Protein AF-L8FRT8-F1 (afdb_monomer_lite)

pLDDT: mean 72.38, std 19.67, range [34.09, 95.06]

Foldseek 3Di:
DDPDPPPPPDPDDDPDPVSVVVVVCVVPDDVVQLVVLLVVLVPAAQCPDVRVVPDVVRSVVVNVVSCVSNVPDQLCSLVSVLVRYDPVVCVQCVVVVVVCVSHPVSVVVCVVVPRPPPPPDDDDPPPPDDDDDDDDDD

Radius of gyration: 28.03 Å; chains: 1; bounding box: 105×30×73 Å

Structure (mmCIF, N/CA/C/O backbone):
data_AF-L8FRT8-F1
#
_entry.id   AF-L8FRT8-F1
#
loop_
_atom_site.group_PDB
_atom_site.id
_atom_site.type_symbol
_atom_site.label_atom_id
_atom_site.label_alt_id
_atom_site.label_comp_id
_atom_site.label_asym_id
_atom_site.label_entity_id
_atom_site.label_seq_id
_atom_site.pdbx_PDB_ins_code
_atom_site.Cartn_x
_atom_site.Cartn_y
_atom_site.Cartn_z
_atom_site.occupancy
_atom_site.B_iso_or_equiv
_atom_site.auth_seq_id
_atom_site.auth_comp_id
_atom_site.auth_asym_id
_atom_site.auth_atom_id
_atom_site.pdbx_PDB_model_num
ATOM 1 N N . MET A 1 1 ? -40.912 14.602 16.736 1.00 36.62 1 MET A N 1
ATOM 2 C CA . MET A 1 1 ? -39.844 13.904 17.480 1.00 36.62 1 MET A CA 1
ATOM 3 C C . MET A 1 1 ? -38.533 14.560 17.101 1.00 36.62 1 MET A C 1
ATOM 5 O O . MET A 1 1 ? -38.089 14.388 15.976 1.00 36.62 1 MET A O 1
ATOM 9 N N . THR A 1 2 ? -37.999 15.401 17.978 1.00 47.31 2 THR A N 1
ATOM 10 C CA . THR A 1 2 ? -36.689 16.040 17.827 1.00 47.31 2 THR A CA 1
ATOM 11 C C . THR A 1 2 ? -35.642 15.116 18.449 1.00 47.31 2 THR A C 1
ATOM 13 O O . THR A 1 2 ? -35.760 14.741 19.613 1.00 47.31 2 THR A O 1
ATOM 16 N N . LEU A 1 3 ? -34.667 14.678 17.650 1.00 51.97 3 LEU A N 1
ATOM 17 C CA . LEU A 1 3 ? -33.466 13.997 18.135 1.00 51.97 3 LEU A CA 1
ATOM 18 C C . LEU A 1 3 ? -32.567 15.062 18.769 1.00 51.97 3 LEU A C 1
ATOM 20 O O . LEU A 1 3 ? -31.752 15.674 18.087 1.00 51.97 3 LEU A O 1
ATOM 24 N N . GLU A 1 4 ? -32.773 15.329 20.056 1.00 49.34 4 GLU A N 1
ATOM 25 C CA . GLU A 1 4 ? -31.840 16.131 20.848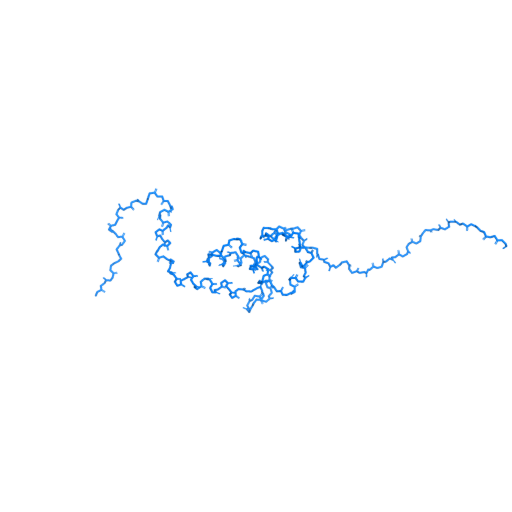 1.00 49.34 4 GLU A CA 1
ATOM 26 C C . GLU A 1 4 ? -30.522 15.349 20.998 1.00 49.34 4 GLU A C 1
ATOM 28 O O . GLU A 1 4 ? -30.541 14.205 21.471 1.00 49.34 4 GLU A O 1
ATOM 33 N N . PRO A 1 5 ? -29.370 15.915 20.603 1.00 47.72 5 PRO A N 1
ATOM 34 C CA . PRO A 1 5 ? -28.079 15.283 20.823 1.00 47.72 5 PRO A CA 1
ATOM 35 C C . PRO A 1 5 ? -27.775 15.218 22.326 1.00 47.72 5 PRO A C 1
ATOM 37 O O . PRO A 1 5 ? -27.664 16.243 22.997 1.00 47.72 5 PRO A O 1
ATOM 40 N N . GLN A 1 6 ? -27.583 14.014 22.864 1.00 52.66 6 GLN A N 1
ATOM 41 C CA . GLN A 1 6 ? -27.214 13.781 24.267 1.00 52.66 6 GLN A CA 1
ATOM 42 C C . GLN A 1 6 ? -25.740 14.137 24.576 1.00 52.66 6 GLN A C 1
ATOM 44 O O . GLN A 1 6 ? -25.055 13.404 25.280 1.00 52.66 6 GLN A O 1
ATOM 49 N N . TYR A 1 7 ? -25.224 15.264 24.075 1.00 51.78 7 TYR A N 1
ATOM 50 C CA . TYR A 1 7 ? -23.856 15.721 24.378 1.00 51.78 7 TYR A CA 1
ATOM 51 C C . TYR A 1 7 ? -23.742 16.487 25.706 1.00 51.78 7 TYR A C 1
ATOM 53 O O . TYR A 1 7 ? -22.637 16.794 26.138 1.00 51.78 7 TYR A O 1
ATOM 61 N N . LEU A 1 8 ? -24.861 16.800 26.371 1.00 48.47 8 LEU A N 1
ATOM 62 C CA . LEU A 1 8 ? -24.870 17.686 27.544 1.00 48.47 8 LEU A CA 1
ATOM 63 C C . LEU A 1 8 ? -25.015 16.976 28.901 1.00 48.47 8 LEU A C 1
ATOM 65 O O . LEU A 1 8 ? -24.997 17.654 29.924 1.00 48.47 8 LEU A O 1
ATOM 69 N N . PHE A 1 9 ? -25.132 15.643 28.948 1.00 49.78 9 PHE A N 1
ATOM 70 C CA . PHE A 1 9 ? -25.406 14.930 30.210 1.00 49.78 9 PHE A CA 1
ATOM 71 C C . PHE A 1 9 ? -24.202 14.292 30.908 1.00 49.78 9 PHE A C 1
ATOM 73 O O . PHE A 1 9 ? -24.355 13.752 32.002 1.00 49.78 9 PHE A O 1
ATOM 80 N N . ALA A 1 10 ? -23.000 14.389 30.346 1.00 50.88 10 ALA A N 1
ATOM 81 C CA . ALA A 1 10 ? -21.806 13.888 31.008 1.00 50.88 10 ALA A CA 1
ATOM 82 C C . ALA A 1 10 ? -20.813 15.027 31.230 1.00 50.88 10 ALA A C 1
ATOM 84 O O . ALA A 1 10 ? -19.973 15.327 30.388 1.00 50.88 10 ALA A O 1
ATOM 85 N N . THR A 1 11 ? -20.837 15.606 32.429 1.00 56.28 11 THR A N 1
ATOM 86 C CA . THR A 1 11 ? -19.645 16.211 33.038 1.00 56.28 11 THR A CA 1
ATOM 87 C C . THR A 1 11 ? -18.635 15.103 33.374 1.00 56.28 11 THR A C 1
ATOM 89 O O . THR A 1 11 ? -18.273 14.888 34.531 1.00 56.28 11 THR A O 1
ATOM 92 N N . HIS A 1 12 ? -18.232 14.318 32.377 1.00 56.88 12 HIS A N 1
ATOM 93 C CA . HIS A 1 12 ? -17.105 13.406 32.466 1.00 56.88 12 HIS A CA 1
ATOM 94 C C . HIS A 1 12 ? -15.936 14.108 31.799 1.00 56.88 12 HIS A C 1
ATOM 96 O O . HIS A 1 12 ? -15.830 14.157 30.579 1.00 56.88 12 HIS A O 1
ATOM 102 N N . GLY A 1 13 ? -15.077 14.712 32.620 1.00 59.72 13 GLY A N 1
ATOM 103 C CA . GLY A 1 13 ? -13.745 15.062 32.155 1.00 59.72 13 GLY A CA 1
ATOM 104 C C . GLY A 1 13 ? -13.051 13.771 31.738 1.00 59.72 13 GLY A C 1
ATOM 105 O O . GLY A 1 13 ? -12.931 12.856 32.553 1.00 59.72 13 GLY A O 1
ATOM 106 N N . PHE A 1 14 ? -12.646 13.688 30.474 1.00 72.06 14 PHE A N 1
ATOM 107 C CA . PHE A 1 14 ? -11.793 12.608 29.995 1.00 72.06 14 PHE A CA 1
ATOM 108 C C . PHE A 1 14 ? -10.522 12.567 30.848 1.00 72.06 14 PHE A C 1
ATOM 110 O O . PHE A 1 14 ? -9.913 13.606 31.117 1.00 72.06 14 PHE A O 1
ATOM 117 N N . ARG A 1 15 ? -10.128 11.378 31.304 1.00 80.75 15 ARG A N 1
ATOM 118 C CA . ARG A 1 15 ? -8.938 11.179 32.142 1.00 80.75 15 ARG A CA 1
ATOM 119 C C . ARG A 1 15 ? -7.653 11.290 31.326 1.00 80.75 15 ARG A C 1
ATOM 121 O O . ARG A 1 15 ? -6.596 11.543 31.900 1.00 80.75 15 ARG A O 1
ATOM 128 N N . SER A 1 16 ? -7.733 11.120 30.006 1.00 82.44 16 SER A N 1
ATOM 129 C CA . SER A 1 16 ? -6.616 11.284 29.075 1.00 82.44 16 SER A CA 1
ATOM 130 C C . SER A 1 16 ? -7.097 11.601 27.652 1.00 82.44 16 SER A C 1
ATOM 132 O O . SER A 1 16 ? -8.260 11.393 27.302 1.00 82.44 16 SER A O 1
ATOM 134 N N . ALA A 1 17 ? -6.178 12.086 26.812 1.00 80.00 17 ALA A N 1
ATOM 135 C CA . ALA A 1 17 ? -6.418 12.247 25.377 1.00 80.00 17 ALA A CA 1
ATOM 136 C C . ALA A 1 17 ? -6.693 10.902 24.678 1.00 80.00 17 ALA A C 1
ATOM 138 O O . ALA A 1 17 ? -7.432 10.861 23.703 1.00 80.00 17 ALA A O 1
ATOM 139 N N . GLU A 1 18 ? -6.137 9.809 25.199 1.00 78.75 18 GLU A N 1
ATOM 140 C CA . GLU A 1 18 ? -6.353 8.448 24.701 1.00 78.75 18 GLU A CA 1
ATOM 141 C C . GLU A 1 18 ? -7.803 7.997 24.918 1.00 78.75 18 GLU A C 1
ATOM 143 O O . GLU A 1 18 ? -8.443 7.564 23.972 1.00 78.75 18 GLU A O 1
ATOM 148 N N . GLU A 1 19 ? -8.384 8.236 26.099 1.00 81.44 19 GLU A N 1
ATOM 149 C CA . GLU A 1 19 ? -9.795 7.917 26.379 1.00 81.44 19 GLU A CA 1
ATOM 150 C C . GLU A 1 19 ? -10.759 8.717 25.484 1.00 81.44 19 GLU A C 1
ATOM 152 O O . GLU A 1 19 ? -11.778 8.202 25.022 1.00 81.44 19 GLU A O 1
ATOM 157 N N . MET A 1 20 ? -10.425 9.980 25.199 1.00 82.69 20 MET A N 1
ATOM 158 C CA . MET A 1 20 ? -11.185 10.802 24.256 1.00 82.69 20 MET A CA 1
ATOM 159 C C . MET A 1 20 ? -11.082 10.256 22.823 1.00 82.69 20 MET A C 1
ATOM 161 O O . MET A 1 20 ? -12.087 10.216 22.114 1.00 82.69 20 MET A O 1
ATOM 165 N N . MET A 1 21 ? -9.890 9.829 22.400 1.00 81.69 21 MET A N 1
ATOM 166 C CA . MET A 1 21 ? -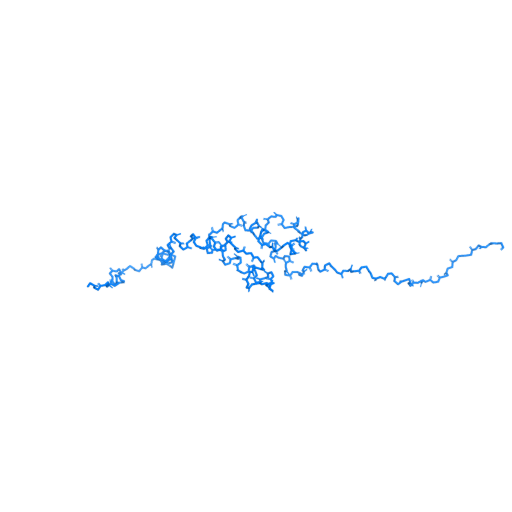9.651 9.255 21.072 1.00 81.69 21 MET A CA 1
ATOM 167 C C . MET A 1 21 ? -10.304 7.881 20.910 1.00 81.69 21 MET A C 1
ATOM 169 O O . MET A 1 21 ? -10.879 7.627 19.857 1.00 81.69 21 MET A O 1
ATOM 173 N N . ASP A 1 22 ? -10.299 7.040 21.944 1.00 79.94 22 ASP A N 1
ATOM 174 C CA . ASP A 1 22 ? -10.990 5.748 21.962 1.00 79.94 22 ASP A CA 1
ATOM 175 C C . ASP A 1 22 ? -12.507 5.930 21.883 1.00 79.94 22 ASP A C 1
ATOM 177 O O . ASP A 1 22 ? -13.180 5.248 21.107 1.00 79.94 22 ASP A O 1
ATOM 181 N N . LEU A 1 23 ? -13.061 6.891 22.634 1.00 78.56 23 LEU A N 1
ATOM 182 C CA . LEU A 1 23 ? -14.486 7.200 22.568 1.00 78.56 23 LEU A CA 1
ATOM 183 C C . LEU A 1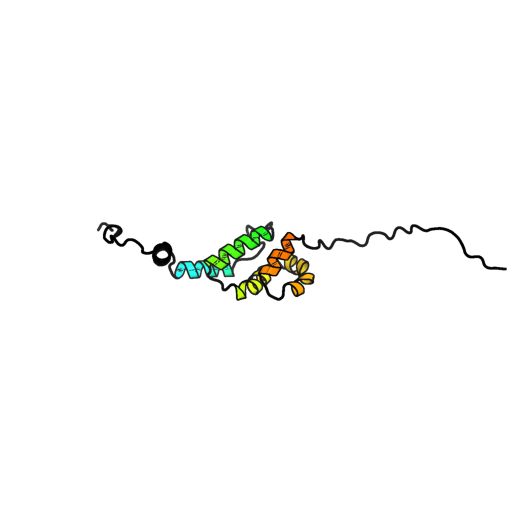 23 ? -14.868 7.719 21.177 1.00 78.56 23 LEU A C 1
ATOM 185 O O . LEU A 1 23 ? -15.830 7.228 20.589 1.00 78.56 23 LEU A O 1
ATOM 189 N N . LEU A 1 24 ? -14.112 8.670 20.621 1.00 76.81 24 LEU A N 1
ATOM 190 C CA . LEU A 1 24 ? -14.323 9.139 19.249 1.00 76.81 24 LEU A CA 1
ATOM 191 C C . LEU A 1 24 ? -14.184 7.980 18.248 1.00 76.81 24 LEU A C 1
ATOM 193 O O . LEU A 1 24 ? -15.053 7.799 17.402 1.00 76.81 24 LEU A O 1
ATOM 197 N N . GLY A 1 25 ? -13.169 7.132 18.395 1.00 69.56 25 GLY A N 1
ATOM 198 C CA . GLY A 1 25 ? -12.986 5.931 17.582 1.00 69.56 25 GLY A CA 1
ATOM 199 C C . GLY A 1 25 ? -14.200 5.001 17.627 1.00 69.56 25 GLY A C 1
ATOM 200 O O . GLY A 1 25 ? -14.645 4.532 16.584 1.00 69.56 25 GLY A O 1
ATOM 201 N N . SER A 1 26 ? -14.805 4.813 18.804 1.00 69.38 26 SER A N 1
ATOM 202 C CA . SER A 1 26 ? -15.995 3.969 18.982 1.00 69.38 26 SER A CA 1
ATOM 203 C C . SER A 1 26 ? -17.264 4.513 18.311 1.00 69.38 26 SER A C 1
ATOM 205 O O . SER A 1 26 ? -18.143 3.731 17.952 1.00 69.38 26 SER A O 1
ATOM 207 N N . TYR A 1 27 ? -17.361 5.834 18.112 1.00 65.81 27 TYR A N 1
ATOM 208 C CA . TYR A 1 27 ? -18.505 6.475 17.451 1.00 65.81 27 TYR A CA 1
ATOM 209 C C . TYR A 1 27 ? -18.329 6.647 15.937 1.00 65.81 27 TYR A C 1
ATOM 211 O O . TYR A 1 27 ? -19.331 6.709 15.228 1.00 65.81 27 TYR A O 1
ATOM 219 N N . TYR A 1 28 ? -17.088 6.751 15.450 1.00 60.59 28 TYR A N 1
ATOM 220 C CA . TYR A 1 28 ? -16.778 7.115 14.060 1.00 60.59 28 TYR A CA 1
ATOM 221 C C . TYR A 1 28 ? -16.192 5.981 13.207 1.00 60.59 28 TYR A C 1
ATOM 223 O O . TYR A 1 28 ? -16.052 6.173 12.008 1.00 60.59 28 TYR A O 1
ATOM 231 N N . LEU A 1 29 ? -15.835 4.830 13.788 1.00 60.19 29 LEU A N 1
ATOM 232 C CA . LEU A 1 29 ? -15.423 3.642 13.033 1.00 60.19 29 LEU A CA 1
ATOM 233 C C . LEU A 1 29 ? -16.453 2.533 13.236 1.00 60.19 29 LEU A C 1
ATOM 235 O O . LEU A 1 29 ? -16.356 1.695 14.133 1.00 60.19 29 LEU A O 1
ATOM 239 N N . THR A 1 30 ? -17.475 2.533 12.393 1.00 68.44 30 THR A N 1
ATOM 240 C CA . THR A 1 30 ? -18.389 1.399 12.279 1.00 68.44 30 THR A CA 1
ATOM 241 C C . THR A 1 30 ? -17.670 0.225 11.609 1.00 68.44 30 THR A C 1
ATOM 243 O O . THR A 1 30 ? -16.822 0.417 10.739 1.00 68.44 30 THR A O 1
ATOM 246 N N . GLY A 1 31 ? -18.019 -1.021 11.957 1.00 67.00 31 GLY A N 1
ATOM 247 C CA . GLY A 1 31 ? -17.400 -2.207 11.335 1.00 67.00 31 GLY A CA 1
ATOM 248 C C . GLY A 1 31 ? -17.480 -2.218 9.798 1.00 67.00 31 GLY A C 1
ATOM 249 O O . GLY A 1 31 ? -16.595 -2.752 9.137 1.00 67.00 31 GLY A O 1
ATOM 250 N N . ASN A 1 32 ? -18.488 -1.547 9.235 1.00 75.62 32 ASN A N 1
ATOM 251 C CA . ASN A 1 32 ? -18.658 -1.360 7.798 1.00 75.62 32 ASN A CA 1
ATOM 252 C C . ASN A 1 32 ? -17.598 -0.424 7.176 1.00 75.62 32 ASN A C 1
ATOM 254 O O . ASN A 1 32 ? -17.164 -0.667 6.057 1.00 75.62 32 ASN A O 1
ATOM 258 N N . GLU A 1 33 ? -17.144 0.620 7.876 1.00 78.94 33 GLU A N 1
ATOM 259 C CA . GLU A 1 33 ? -16.074 1.508 7.387 1.00 78.94 33 GLU A CA 1
ATOM 260 C C . GLU A 1 33 ? -14.718 0.801 7.383 1.00 78.94 33 GLU A C 1
ATOM 262 O O . GLU A 1 33 ? -13.952 0.946 6.432 1.00 78.94 33 GLU A O 1
ATOM 267 N N . THR A 1 34 ? -14.447 -0.027 8.394 1.00 79.25 34 THR A N 1
ATOM 268 C CA . THR A 1 34 ? -13.243 -0.868 8.433 1.00 79.25 34 THR A CA 1
ATOM 269 C C . THR A 1 34 ? -13.231 -1.879 7.287 1.00 79.25 34 THR A C 1
ATOM 271 O O . THR A 1 34 ? -12.205 -2.062 6.631 1.00 79.25 34 THR A O 1
ATOM 274 N N . GLU A 1 35 ? -14.369 -2.518 7.007 1.00 85.06 35 GLU A N 1
ATOM 275 C CA . GLU A 1 35 ? -14.512 -3.445 5.881 1.00 85.06 35 GLU A CA 1
ATOM 276 C C . GLU A 1 35 ? -14.348 -2.728 4.533 1.00 85.06 35 GLU A C 1
ATOM 278 O O . GLU A 1 35 ? -13.609 -3.193 3.667 1.00 85.06 35 GLU A O 1
ATOM 283 N N . GLN A 1 36 ? -14.948 -1.546 4.367 1.00 86.81 36 GLN A N 1
ATOM 284 C CA . GLN A 1 36 ? -14.758 -0.722 3.171 1.00 86.81 36 GLN A CA 1
ATOM 285 C C . GLN A 1 36 ? -13.299 -0.296 2.989 1.00 86.81 36 GLN A C 1
ATOM 287 O O . GLN A 1 36 ? -12.768 -0.399 1.886 1.00 86.81 36 GLN A O 1
ATOM 292 N N . ALA A 1 37 ? -12.628 0.139 4.056 1.00 88.31 37 ALA A N 1
ATOM 293 C CA . ALA A 1 37 ? -11.216 0.496 4.012 1.00 88.31 37 ALA A CA 1
ATOM 294 C C . ALA A 1 37 ? -10.332 -0.705 3.657 1.00 88.31 37 ALA A C 1
ATOM 296 O O . ALA A 1 37 ? -9.373 -0.560 2.897 1.00 88.31 37 ALA A O 1
ATOM 297 N N . ARG A 1 38 ? -10.670 -1.899 4.159 1.00 90.25 38 ARG A N 1
ATOM 298 C CA . ARG A 1 38 ? -9.984 -3.139 3.792 1.00 90.25 38 ARG A CA 1
ATOM 299 C C . ARG A 1 38 ? -10.180 -3.471 2.313 1.00 90.25 38 ARG A C 1
ATOM 301 O O . ARG A 1 38 ? -9.192 -3.739 1.642 1.00 90.25 38 ARG A O 1
ATOM 308 N N . ASN A 1 39 ? -11.402 -3.361 1.795 1.00 91.25 39 ASN A N 1
ATOM 309 C CA . ASN A 1 39 ? -11.687 -3.584 0.374 1.00 91.25 39 ASN A CA 1
ATOM 310 C C . ASN A 1 39 ? -10.929 -2.586 -0.519 1.00 91.25 39 ASN A C 1
ATOM 312 O O . ASN A 1 39 ? -10.300 -2.983 -1.496 1.00 91.25 39 ASN A O 1
ATOM 316 N N . LEU A 1 40 ? -10.901 -1.302 -0.141 1.00 91.44 40 LEU A N 1
ATOM 317 C CA . LEU A 1 40 ? -10.113 -0.280 -0.841 1.00 91.44 40 LEU A CA 1
ATOM 318 C C . LEU A 1 40 ? -8.615 -0.598 -0.817 1.00 91.44 40 LEU A C 1
ATOM 320 O O . LEU A 1 40 ? -7.926 -0.422 -1.822 1.00 91.44 40 LEU A O 1
ATOM 324 N N . PHE A 1 41 ? -8.099 -1.079 0.318 1.00 95.00 41 PHE A N 1
ATOM 325 C CA . PHE A 1 41 ? -6.722 -1.545 0.391 1.00 95.00 41 PHE A CA 1
ATOM 326 C C . PHE A 1 41 ? -6.493 -2.745 -0.525 1.00 95.00 41 PHE A C 1
ATOM 328 O O . PHE A 1 41 ? -5.469 -2.770 -1.198 1.00 95.00 41 PHE A O 1
ATOM 335 N N . ASP A 1 42 ? -7.403 -3.715 -0.581 1.00 94.19 42 ASP A N 1
ATOM 336 C CA . ASP A 1 42 ? -7.261 -4.928 -1.391 1.00 94.19 42 ASP A CA 1
ATOM 337 C C . ASP A 1 42 ? -7.262 -4.627 -2.895 1.00 94.19 42 ASP A C 1
ATOM 339 O O . ASP A 1 42 ? -6.413 -5.165 -3.618 1.00 94.19 42 ASP A O 1
ATOM 343 N N . ASP A 1 43 ? -8.087 -3.679 -3.335 1.00 93.88 43 ASP A N 1
ATOM 344 C CA . ASP A 1 43 ? -8.164 -3.227 -4.727 1.00 93.88 43 ASP A CA 1
ATOM 345 C C . ASP A 1 43 ? -6.991 -2.326 -5.143 1.00 93.88 43 ASP A C 1
ATOM 347 O O . ASP A 1 43 ? -6.655 -2.268 -6.326 1.00 93.88 43 ASP A O 1
ATOM 351 N N . LEU A 1 44 ? -6.310 -1.684 -4.185 1.00 95.06 44 LEU A N 1
ATOM 352 C CA . LEU A 1 44 ? -5.202 -0.764 -4.450 1.00 95.06 44 LEU A CA 1
ATOM 353 C C . LEU A 1 44 ? -4.112 -1.405 -5.327 1.00 95.06 44 LEU A C 1
ATOM 355 O O . LEU A 1 44 ? -3.512 -2.420 -4.952 1.00 95.06 44 LEU A O 1
ATOM 359 N N . GLN A 1 45 ? -3.789 -0.770 -6.452 1.00 94.94 45 GLN A N 1
ATOM 360 C CA . GLN A 1 45 ? -2.673 -1.149 -7.322 1.00 94.94 45 GLN A CA 1
ATOM 361 C C . GLN A 1 45 ? -1.892 0.088 -7.767 1.00 94.94 45 GLN A C 1
ATOM 363 O O . GLN A 1 45 ? -2.453 1.162 -7.997 1.00 94.94 45 GLN A O 1
ATOM 368 N N . MET A 1 46 ? -0.580 -0.070 -7.928 1.00 93.69 46 MET A N 1
ATOM 369 C CA . MET A 1 46 ? 0.248 0.977 -8.514 1.00 93.69 46 MET A CA 1
ATOM 370 C C . MET A 1 46 ? -0.131 1.147 -9.983 1.00 93.69 46 MET A C 1
ATOM 372 O O . MET A 1 46 ? -0.221 0.162 -10.718 1.00 93.69 46 MET A O 1
ATOM 376 N N . GLY A 1 47 ? -0.324 2.387 -10.429 1.00 89.44 47 GLY A N 1
ATOM 377 C CA . GLY A 1 47 ? -0.658 2.645 -11.831 1.00 89.44 47 GLY A CA 1
ATOM 378 C C . GLY A 1 47 ? -2.097 2.289 -12.223 1.00 89.44 47 GLY A C 1
ATOM 379 O O . GLY A 1 47 ? -2.376 2.130 -13.413 1.00 89.44 47 GLY A O 1
ATOM 380 N N . GLU A 1 48 ? -3.008 2.133 -11.257 1.00 90.62 48 GLU A N 1
ATOM 381 C CA . GLU A 1 48 ? -4.428 1.881 -11.525 1.00 90.62 48 GLU A CA 1
ATOM 382 C C . GLU A 1 48 ? -5.110 3.043 -12.274 1.00 90.62 48 GLU A C 1
ATOM 384 O O . GLU A 1 48 ? -4.534 4.112 -12.496 1.00 90.62 48 GLU A O 1
ATOM 389 N N . LYS A 1 49 ? -6.363 2.849 -12.698 1.00 86.19 49 LYS A N 1
ATOM 390 C CA . LYS A 1 49 ? -7.104 3.856 -13.472 1.00 86.19 49 LYS A CA 1
ATOM 391 C C . LYS A 1 49 ? -7.212 5.168 -12.680 1.00 86.19 49 LYS A C 1
ATOM 393 O O . LYS A 1 49 ? -7.821 5.203 -11.622 1.00 86.19 49 LYS A O 1
ATOM 398 N N . GLY A 1 50 ? -6.658 6.250 -13.230 1.00 85.88 50 GLY A N 1
ATOM 399 C CA . GLY A 1 50 ? -6.549 7.554 -12.552 1.00 85.88 50 GLY A CA 1
ATOM 400 C C . GLY A 1 50 ? -5.160 7.845 -11.967 1.00 85.88 50 GLY A C 1
ATOM 401 O O . GLY A 1 50 ? -4.864 8.996 -11.672 1.00 85.88 50 GLY A O 1
ATOM 402 N N . HIS A 1 51 ? -4.287 6.837 -11.907 1.00 86.69 51 HIS A N 1
ATOM 403 C CA . HIS A 1 51 ? -2.923 6.903 -11.376 1.00 86.69 51 HIS A CA 1
ATOM 404 C C . HIS A 1 51 ? -1.874 6.377 -12.373 1.00 86.69 51 HIS A C 1
ATOM 406 O O . HIS A 1 51 ? -0.781 5.994 -11.983 1.00 86.69 51 HIS A O 1
ATOM 412 N N . ALA A 1 52 ? -2.161 6.361 -13.678 1.00 83.38 52 ALA A N 1
ATOM 413 C CA . ALA A 1 52 ? -1.282 5.745 -14.683 1.00 83.38 52 ALA A CA 1
ATOM 414 C C . ALA A 1 52 ? 0.151 6.326 -14.736 1.00 83.38 52 ALA A C 1
ATOM 416 O O . ALA A 1 52 ? 1.079 5.624 -15.128 1.00 83.38 52 ALA A O 1
ATOM 417 N N . SER A 1 53 ? 0.332 7.594 -14.354 1.00 84.81 53 SER A N 1
ATOM 418 C CA . SER A 1 53 ? 1.634 8.278 -14.287 1.00 84.81 53 SER A CA 1
ATOM 419 C C . SER A 1 53 ? 2.198 8.376 -12.868 1.00 84.81 53 SER A C 1
ATOM 421 O O . SER A 1 53 ? 3.097 9.176 -12.625 1.00 84.81 53 SER A O 1
ATOM 423 N N . GLU A 1 54 ? 1.637 7.622 -11.927 1.00 88.06 54 GLU A N 1
ATOM 424 C CA . GLU A 1 54 ? 2.036 7.655 -10.529 1.00 88.06 54 GLU A CA 1
ATOM 425 C C . GLU A 1 54 ? 3.483 7.193 -10.337 1.00 88.06 54 GLU A C 1
ATOM 427 O O . GLU A 1 54 ? 3.919 6.147 -10.831 1.00 88.06 54 GLU A O 1
ATOM 432 N N . THR A 1 55 ? 4.221 7.978 -9.562 1.00 87.75 55 THR A N 1
ATOM 433 C CA . THR A 1 55 ? 5.557 7.631 -9.093 1.00 87.75 55 THR A CA 1
ATOM 434 C C . THR A 1 55 ? 5.480 6.700 -7.884 1.00 87.75 55 THR A C 1
ATOM 436 O O . THR A 1 55 ? 4.499 6.676 -7.142 1.00 87.75 55 THR A O 1
ATOM 439 N N . PHE A 1 56 ? 6.534 5.924 -7.630 1.00 86.12 56 PHE A N 1
ATOM 440 C CA . PHE A 1 56 ? 6.533 5.042 -6.463 1.00 86.12 56 PHE A CA 1
ATOM 441 C C . PHE A 1 56 ? 6.340 5.789 -5.126 1.00 86.12 56 PHE A C 1
ATOM 443 O O . PHE A 1 56 ? 5.558 5.295 -4.317 1.00 86.12 56 PHE A O 1
ATOM 450 N N . PRO A 1 57 ? 6.959 6.959 -4.856 1.00 86.25 57 PRO A N 1
ATOM 451 C CA . PRO A 1 57 ? 6.731 7.674 -3.598 1.00 86.25 57 PRO A CA 1
ATOM 452 C C . PRO A 1 57 ? 5.266 8.062 -3.368 1.00 86.25 57 PRO A C 1
ATOM 454 O O . PRO A 1 57 ? 4.767 7.954 -2.247 1.00 86.25 57 PRO A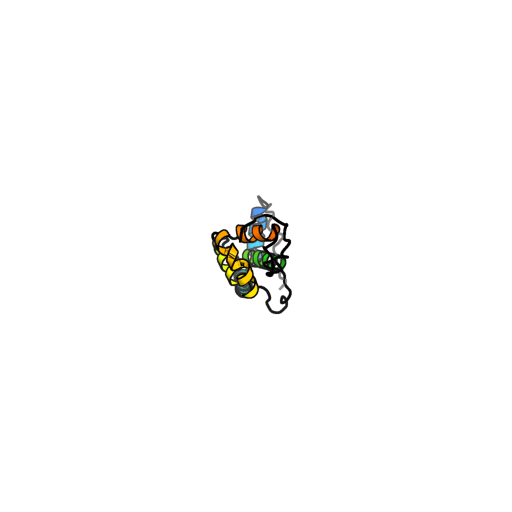 O 1
ATOM 457 N N . GLU A 1 58 ? 4.564 8.461 -4.430 1.00 89.56 58 GLU A N 1
ATOM 458 C CA . GLU A 1 58 ? 3.125 8.744 -4.388 1.00 89.56 58 GLU A CA 1
ATOM 459 C C . GLU A 1 58 ? 2.331 7.468 -4.082 1.00 89.56 58 GLU A C 1
ATOM 461 O O . GLU A 1 58 ? 1.520 7.451 -3.151 1.00 89.56 58 GLU A O 1
ATOM 466 N N . PHE A 1 59 ? 2.641 6.369 -4.781 1.00 91.75 59 PHE A N 1
ATOM 467 C CA . PHE A 1 59 ? 2.020 5.068 -4.531 1.00 91.75 59 PHE A CA 1
ATOM 468 C C . PHE A 1 59 ? 2.240 4.588 -3.096 1.00 91.75 59 PHE A C 1
ATOM 470 O O . PHE A 1 59 ? 1.314 4.128 -2.431 1.00 91.75 59 PHE A O 1
ATOM 477 N N . LYS A 1 60 ? 3.464 4.728 -2.587 1.00 90.50 60 LYS A N 1
ATOM 478 C CA . LYS A 1 60 ? 3.845 4.361 -1.226 1.00 90.50 60 LYS A CA 1
ATOM 479 C C . LYS A 1 60 ? 3.027 5.133 -0.197 1.00 90.50 60 LYS A C 1
ATOM 481 O O . LYS A 1 60 ? 2.531 4.526 0.749 1.00 90.50 60 LYS A O 1
ATOM 486 N N . ALA A 1 61 ? 2.868 6.443 -0.376 1.00 90.88 61 ALA A N 1
ATOM 487 C CA . ALA A 1 61 ? 2.059 7.254 0.528 1.00 90.88 61 ALA A CA 1
ATOM 488 C C . ALA A 1 61 ? 0.599 6.766 0.556 1.00 90.88 61 ALA A C 1
ATOM 490 O O . ALA A 1 61 ? 0.035 6.581 1.637 1.00 90.88 61 ALA A O 1
ATOM 491 N N . ARG A 1 62 ? 0.013 6.465 -0.615 1.00 93.81 62 ARG A N 1
ATOM 492 C CA . ARG A 1 62 ? -1.341 5.889 -0.704 1.00 93.81 62 ARG A CA 1
ATOM 493 C C . ARG A 1 62 ? -1.428 4.515 -0.050 1.00 93.81 62 ARG A C 1
ATOM 495 O O . ARG A 1 62 ? -2.357 4.268 0.711 1.00 93.81 62 ARG A O 1
ATOM 502 N N . PHE A 1 63 ? -0.446 3.650 -0.292 1.00 94.50 63 PHE A N 1
ATOM 503 C CA . PHE A 1 63 ? -0.362 2.333 0.329 1.00 94.50 63 PHE A CA 1
ATOM 504 C C . PHE A 1 63 ? -0.325 2.424 1.851 1.00 94.50 63 PHE A C 1
ATOM 506 O O . PHE A 1 63 ? -1.097 1.735 2.506 1.00 94.50 63 PHE A O 1
ATOM 513 N N . GLN A 1 64 ? 0.532 3.275 2.423 1.00 93.38 64 GLN A N 1
ATOM 514 C CA . GLN A 1 64 ? 0.636 3.425 3.877 1.00 93.38 64 GLN A CA 1
ATOM 515 C C . GLN A 1 64 ? -0.665 3.959 4.466 1.00 93.38 64 GLN A C 1
ATOM 517 O O . GLN A 1 64 ? -1.153 3.413 5.451 1.00 93.38 64 GLN A O 1
ATOM 522 N N . SER A 1 65 ? -1.259 4.970 3.828 1.00 92.25 65 SER A N 1
ATOM 523 C CA . SER A 1 65 ? -2.562 5.491 4.237 1.00 92.25 65 SER A CA 1
ATOM 524 C C . SER A 1 65 ? -3.622 4.386 4.240 1.00 92.25 65 SER A C 1
ATOM 526 O O . SER A 1 65 ? -4.277 4.172 5.254 1.00 92.25 65 SER A O 1
ATOM 528 N N . ALA A 1 66 ? -3.757 3.641 3.140 1.00 93.19 66 ALA A N 1
ATOM 529 C CA . ALA A 1 66 ? -4.752 2.581 3.002 1.00 93.19 66 ALA A CA 1
ATOM 530 C C . ALA A 1 66 ? -4.490 1.392 3.941 1.00 93.19 66 ALA A C 1
ATOM 532 O O . ALA A 1 66 ? -5.432 0.827 4.486 1.00 93.19 66 ALA A O 1
ATOM 533 N N . ALA A 1 67 ? -3.228 1.024 4.172 1.00 93.50 67 ALA A N 1
ATOM 534 C CA . ALA A 1 67 ? -2.858 -0.056 5.083 1.00 93.50 67 ALA A CA 1
ATOM 535 C C . ALA A 1 67 ? -3.208 0.284 6.538 1.00 93.50 67 ALA A C 1
ATOM 537 O O . ALA A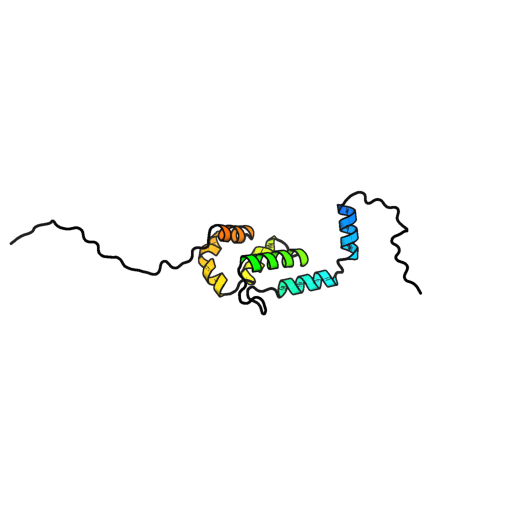 1 67 ? -3.732 -0.568 7.255 1.00 93.50 67 ALA A O 1
ATOM 538 N N . ILE A 1 68 ? -2.958 1.531 6.956 1.00 90.44 68 ILE A N 1
ATOM 539 C CA . ILE A 1 68 ? -3.293 2.030 8.296 1.00 90.44 68 ILE A CA 1
ATOM 540 C C . ILE A 1 68 ? -4.812 2.075 8.472 1.00 90.44 68 ILE A C 1
ATOM 542 O O . ILE A 1 68 ? -5.331 1.500 9.427 1.00 90.44 68 ILE A O 1
ATOM 546 N N . THR A 1 69 ? -5.538 2.693 7.535 1.00 89.25 69 THR A N 1
ATOM 547 C CA . THR A 1 69 ? -7.005 2.786 7.606 1.00 89.25 69 THR A CA 1
ATOM 548 C C . THR A 1 69 ? -7.668 1.410 7.515 1.00 89.25 69 THR A C 1
ATOM 550 O O . THR A 1 69 ? -8.631 1.142 8.223 1.00 89.25 69 THR A O 1
ATOM 553 N N . GLY A 1 70 ? -7.126 0.507 6.696 1.00 89.56 70 GLY A N 1
ATOM 554 C CA . GLY A 1 70 ? -7.594 -0.870 6.568 1.00 89.56 70 GLY A CA 1
ATOM 555 C C . GLY A 1 70 ? -7.162 -1.789 7.713 1.00 89.56 70 GLY A C 1
ATOM 556 O O . GLY A 1 70 ? -7.565 -2.948 7.712 1.00 89.56 70 GLY A O 1
ATOM 557 N N . GLN A 1 71 ? -6.360 -1.321 8.677 1.00 88.75 71 GLN A N 1
ATOM 558 C CA . GLN A 1 71 ? -5.822 -2.109 9.798 1.00 88.75 71 GLN A CA 1
ATOM 559 C C . GLN A 1 71 ? -5.007 -3.342 9.358 1.00 88.75 71 GLN A C 1
ATOM 561 O O . GLN A 1 71 ? -5.102 -4.430 9.934 1.00 88.75 71 GLN A O 1
ATOM 566 N N . VAL A 1 72 ? -4.229 -3.211 8.285 1.00 90.38 72 VAL A N 1
ATOM 567 C CA . VAL A 1 72 ? -3.363 -4.282 7.773 1.00 90.38 72 VAL A CA 1
ATOM 568 C C . VAL A 1 72 ? -2.151 -4.424 8.689 1.00 90.38 72 VAL A C 1
ATOM 570 O O . VAL A 1 72 ? -1.468 -3.440 8.969 1.00 90.38 72 VAL A O 1
ATOM 573 N N . SER A 1 73 ? -1.840 -5.644 9.129 1.00 91.94 73 SER A N 1
ATOM 574 C CA . SER A 1 73 ? -0.683 -5.891 9.993 1.00 91.94 73 SER A CA 1
ATOM 575 C C . SER A 1 73 ? 0.631 -5.552 9.285 1.00 91.94 73 SER A C 1
ATOM 577 O O . SER A 1 73 ? 0.860 -6.001 8.162 1.00 91.94 73 SER A O 1
ATOM 579 N N . GLU A 1 74 ? 1.522 -4.812 9.952 1.00 90.75 74 GLU A N 1
ATOM 580 C CA . GLU A 1 74 ? 2.808 -4.370 9.379 1.00 90.75 74 GLU A CA 1
ATOM 581 C C . GLU A 1 74 ? 3.678 -5.523 8.859 1.00 90.75 74 GLU A C 1
ATOM 583 O O . GLU A 1 74 ? 4.348 -5.385 7.834 1.00 90.75 74 GLU A O 1
ATOM 588 N N . SER A 1 75 ? 3.616 -6.694 9.501 1.00 90.12 75 SER A N 1
ATOM 589 C CA . SER A 1 75 ? 4.317 -7.909 9.062 1.00 90.12 75 SER A CA 1
ATOM 590 C C . SER A 1 75 ? 3.919 -8.368 7.653 1.00 90.12 75 SER A C 1
ATOM 592 O O . SER A 1 75 ? 4.695 -9.039 6.975 1.00 90.12 75 SER A O 1
ATOM 594 N N . GLU A 1 76 ? 2.730 -7.993 7.180 1.00 93.50 76 GLU A N 1
ATOM 595 C CA . GLU A 1 76 ? 2.247 -8.319 5.841 1.00 93.50 76 GLU A CA 1
ATOM 596 C C . GLU A 1 76 ? 2.553 -7.233 4.804 1.00 93.50 76 GLU A C 1
ATOM 598 O O . GLU A 1 76 ? 2.403 -7.473 3.601 1.00 93.50 76 GLU A O 1
ATOM 603 N N . TRP A 1 77 ? 2.987 -6.041 5.227 1.00 93.69 77 TRP A N 1
ATOM 604 C CA . TRP A 1 77 ? 3.122 -4.890 4.332 1.00 93.69 77 TRP A CA 1
ATOM 605 C C . TRP A 1 77 ? 4.118 -5.141 3.209 1.00 93.69 77 TRP A C 1
ATOM 607 O O . TRP A 1 77 ? 3.855 -4.745 2.079 1.00 93.69 77 TRP A O 1
ATOM 617 N N . PHE A 1 78 ? 5.216 -5.855 3.469 1.00 90.94 78 PHE A N 1
ATOM 618 C CA . PHE A 1 78 ? 6.161 -6.237 2.417 1.00 90.94 78 PHE A CA 1
ATOM 619 C C . PHE A 1 78 ? 5.490 -7.083 1.328 1.00 90.94 78 PHE A C 1
ATOM 621 O O . PHE A 1 78 ? 5.618 -6.797 0.135 1.00 90.94 78 PHE A O 1
ATOM 628 N N . ARG A 1 79 ? 4.741 -8.114 1.741 1.00 92.31 79 ARG A N 1
ATOM 629 C CA . ARG A 1 79 ? 4.030 -9.022 0.833 1.00 92.31 79 ARG A CA 1
ATOM 630 C C . ARG A 1 79 ? 3.015 -8.253 -0.007 1.00 92.31 79 ARG A C 1
ATOM 632 O O . ARG A 1 79 ? 2.971 -8.437 -1.223 1.00 92.31 79 ARG A O 1
ATOM 639 N N . TYR A 1 80 ? 2.217 -7.397 0.627 1.00 94.75 80 TYR A N 1
ATOM 640 C CA . TYR A 1 80 ? 1.214 -6.602 -0.076 1.00 94.75 80 TYR A CA 1
ATOM 641 C C . TYR A 1 80 ? 1.838 -5.560 -0.996 1.00 94.75 80 TYR A C 1
ATOM 643 O O . TYR A 1 80 ? 1.454 -5.503 -2.160 1.00 94.75 80 TYR A O 1
ATOM 651 N N . MET A 1 81 ? 2.825 -4.797 -0.522 1.00 92.44 81 MET A N 1
ATOM 652 C CA . MET A 1 81 ? 3.545 -3.814 -1.329 1.00 92.44 81 MET A CA 1
ATOM 653 C C . MET A 1 81 ? 4.109 -4.488 -2.578 1.00 92.44 81 MET A C 1
ATOM 655 O O . MET A 1 81 ? 3.753 -4.107 -3.688 1.00 92.44 81 MET A O 1
ATOM 659 N N . TRP A 1 82 ? 4.870 -5.580 -2.423 1.00 89.81 82 TRP A N 1
ATOM 660 C CA . TRP A 1 82 ? 5.408 -6.337 -3.557 1.00 89.81 82 TRP A CA 1
ATOM 661 C C . TRP A 1 82 ? 4.323 -6.758 -4.554 1.00 89.81 82 TRP A C 1
ATOM 663 O O . TRP A 1 82 ? 4.519 -6.638 -5.761 1.00 89.81 82 TRP A O 1
ATOM 673 N N . ASN A 1 83 ? 3.174 -7.226 -4.063 1.00 92.50 83 ASN A N 1
ATOM 674 C CA . ASN A 1 83 ? 2.069 -7.711 -4.887 1.00 92.50 83 ASN A CA 1
ATOM 675 C C . ASN A 1 83 ? 1.204 -6.620 -5.518 1.00 92.50 83 ASN A C 1
ATOM 677 O O . ASN A 1 83 ? 0.428 -6.950 -6.416 1.00 92.50 83 ASN A O 1
ATOM 681 N N . LYS A 1 84 ? 1.350 -5.363 -5.101 1.00 94.62 84 LYS A N 1
ATOM 682 C CA . LYS A 1 84 ? 0.599 -4.226 -5.644 1.00 94.62 84 LYS A CA 1
ATOM 683 C C . LYS A 1 84 ? 1.421 -3.349 -6.592 1.00 94.62 84 LYS A C 1
ATOM 685 O O . LYS A 1 84 ? 0.876 -2.472 -7.253 1.00 94.62 84 LYS A O 1
ATOM 690 N N . LEU A 1 85 ? 2.726 -3.608 -6.709 1.00 91.25 85 LEU A N 1
ATOM 691 C CA . LEU A 1 85 ? 3.595 -2.949 -7.687 1.00 91.25 85 LEU A CA 1
ATOM 692 C C . LEU A 1 85 ? 3.304 -3.419 -9.111 1.00 91.25 85 LEU A C 1
ATOM 694 O O . LEU A 1 85 ? 3.032 -4.605 -9.335 1.00 91.25 85 LEU A O 1
ATOM 698 N N . THR A 1 86 ? 3.467 -2.518 -10.083 1.00 89.69 86 THR A N 1
ATOM 699 C CA . THR A 1 86 ? 3.344 -2.868 -11.504 1.00 89.69 86 THR A CA 1
ATOM 700 C C . THR A 1 86 ? 4.398 -3.906 -11.912 1.00 89.69 86 THR A C 1
ATOM 702 O O . THR A 1 86 ? 5.504 -3.928 -11.356 1.00 89.69 86 THR A O 1
ATOM 705 N N . PRO A 1 87 ? 4.122 -4.754 -12.922 1.00 88.44 87 PRO A N 1
ATOM 706 C CA . PRO A 1 87 ? 5.109 -5.707 -13.433 1.00 88.44 87 PRO A CA 1
ATOM 707 C C . PRO A 1 87 ? 6.415 -5.037 -13.882 1.00 88.44 87 PRO A C 1
ATOM 709 O O . PRO A 1 87 ? 7.504 -5.553 -13.636 1.00 88.44 87 PRO A O 1
ATOM 712 N N . GLN A 1 88 ? 6.304 -3.854 -14.491 1.00 83.88 88 GLN A N 1
ATOM 713 C CA . GLN A 1 88 ? 7.437 -3.050 -14.952 1.00 83.88 88 GLN A CA 1
ATOM 714 C C . GLN A 1 88 ? 8.321 -2.624 -13.778 1.00 83.88 88 GLN A C 1
ATOM 716 O O . GLN A 1 88 ? 9.541 -2.770 -13.834 1.00 83.88 88 GLN A O 1
ATOM 721 N N . PHE A 1 89 ? 7.708 -2.146 -12.690 1.00 83.19 89 PHE A N 1
ATOM 722 C CA . PHE A 1 89 ? 8.449 -1.747 -11.502 1.00 83.19 89 PHE A CA 1
ATOM 723 C C . PHE A 1 89 ? 9.108 -2.956 -10.837 1.00 83.19 89 PHE A C 1
ATOM 725 O O . PHE A 1 89 ? 10.311 -2.921 -10.590 1.00 83.19 89 PHE A O 1
ATOM 732 N N . ARG A 1 90 ? 8.376 -4.068 -10.657 1.00 86.94 90 ARG A N 1
ATOM 733 C CA . ARG A 1 90 ? 8.936 -5.317 -10.105 1.00 86.94 90 ARG A CA 1
ATOM 734 C C . ARG A 1 90 ? 10.134 -5.823 -10.896 1.00 86.94 90 ARG A C 1
ATOM 736 O O . ARG A 1 90 ? 11.093 -6.275 -10.285 1.00 86.94 90 ARG A O 1
ATOM 743 N N . SER A 1 91 ? 10.100 -5.728 -12.226 1.00 84.81 91 SER A N 1
ATOM 744 C CA . SER A 1 91 ? 11.230 -6.123 -13.072 1.00 84.81 91 SER A CA 1
ATOM 745 C C . SER A 1 91 ? 12.476 -5.277 -12.804 1.00 84.81 91 SER A C 1
ATOM 747 O O . SER A 1 91 ? 13.578 -5.817 -12.797 1.00 84.81 91 SER A O 1
ATOM 749 N N . ARG A 1 92 ? 12.317 -3.968 -12.565 1.00 80.81 92 ARG A N 1
ATOM 750 C CA . ARG A 1 92 ? 13.438 -3.054 -12.284 1.00 80.81 92 ARG A CA 1
ATOM 751 C C . ARG A 1 92 ? 14.082 -3.332 -10.930 1.00 80.81 92 ARG A C 1
ATOM 753 O O . ARG A 1 92 ? 15.300 -3.295 -10.810 1.00 80.81 92 ARG A O 1
ATOM 760 N N . VAL A 1 93 ? 13.269 -3.645 -9.924 1.00 77.12 93 VAL A N 1
ATOM 761 C CA . VAL A 1 93 ? 13.740 -3.881 -8.550 1.00 77.12 93 VAL A CA 1
ATOM 762 C C . VAL A 1 93 ? 14.002 -5.360 -8.236 1.00 77.12 93 VAL A C 1
ATOM 764 O O . VAL A 1 93 ? 14.421 -5.695 -7.132 1.00 77.12 93 VAL A O 1
ATOM 767 N N . ALA A 1 94 ? 13.797 -6.274 -9.191 1.00 77.44 94 ALA A N 1
ATOM 768 C CA . ALA A 1 94 ? 13.998 -7.711 -8.985 1.00 77.44 94 ALA A CA 1
ATOM 769 C C . ALA A 1 94 ? 15.436 -8.059 -8.565 1.00 77.44 94 ALA A C 1
ATOM 771 O O . ALA A 1 94 ? 15.634 -8.966 -7.760 1.00 77.44 94 ALA A O 1
ATOM 772 N N . ILE A 1 95 ? 16.423 -7.317 -9.074 1.00 72.00 95 ILE A N 1
ATOM 773 C CA . ILE A 1 95 ? 17.854 -7.538 -8.811 1.00 72.00 95 ILE A CA 1
ATOM 774 C C . ILE A 1 95 ? 18.199 -7.259 -7.339 1.00 72.00 95 ILE A C 1
ATOM 776 O O . ILE A 1 95 ? 18.994 -7.971 -6.732 1.00 72.00 95 ILE A O 1
ATOM 780 N N . ILE A 1 96 ? 17.554 -6.253 -6.752 1.00 74.19 96 ILE A N 1
ATOM 781 C CA . ILE A 1 96 ? 17.778 -5.784 -5.376 1.00 74.19 96 ILE A CA 1
ATOM 782 C C . ILE A 1 96 ? 16.748 -6.331 -4.384 1.00 74.19 96 ILE A C 1
ATOM 784 O O . ILE A 1 96 ? 16.946 -6.227 -3.180 1.00 74.19 96 ILE A O 1
ATOM 788 N N . LYS A 1 97 ? 15.699 -7.018 -4.857 1.00 75.62 97 LYS A N 1
ATOM 789 C CA . LYS A 1 97 ? 14.683 -7.668 -4.013 1.00 75.62 97 LYS A CA 1
ATOM 790 C C . LYS A 1 97 ? 15.293 -8.578 -2.941 1.00 75.62 97 LYS A C 1
ATOM 792 O O . LYS A 1 97 ? 14.801 -8.623 -1.818 1.00 75.62 97 LYS A O 1
ATOM 797 N N . ASN A 1 98 ? 16.365 -9.296 -3.276 1.00 72.75 98 ASN A N 1
ATOM 798 C CA . ASN A 1 98 ? 17.043 -10.196 -2.338 1.00 72.75 98 ASN A CA 1
ATOM 799 C C . ASN A 1 98 ? 17.736 -9.448 -1.187 1.00 72.75 98 ASN A C 1
ATOM 801 O O . ASN A 1 98 ? 17.975 -10.044 -0.147 1.00 72.75 98 ASN A O 1
ATOM 805 N N . GLN A 1 99 ? 18.034 -8.157 -1.355 1.00 71.56 99 GLN A N 1
ATOM 806 C CA . GLN A 1 99 ? 18.616 -7.306 -0.314 1.00 71.56 99 GLN A CA 1
ATOM 807 C C . GLN A 1 99 ? 17.554 -6.788 0.661 1.00 71.56 99 GLN A C 1
ATOM 809 O O . GLN A 1 99 ? 17.886 -6.324 1.746 1.00 71.56 99 GLN A O 1
ATOM 814 N N . TRP A 1 100 ? 16.271 -6.880 0.299 1.00 76.38 100 TRP A N 1
ATOM 815 C CA . TRP A 1 100 ? 15.188 -6.365 1.128 1.00 76.38 100 TRP A CA 1
ATOM 816 C C . TRP A 1 100 ? 14.809 -7.284 2.290 1.00 76.38 100 TRP A C 1
ATOM 818 O O . TRP A 1 100 ? 14.096 -6.847 3.187 1.00 76.38 100 TRP A O 1
ATOM 828 N N . ASN A 1 101 ? 15.266 -8.542 2.295 1.00 79.38 101 ASN A N 1
ATOM 829 C CA . ASN A 1 101 ? 15.038 -9.518 3.372 1.00 79.38 101 ASN A CA 1
ATOM 830 C C . ASN A 1 101 ? 13.567 -9.710 3.795 1.00 79.38 101 ASN A C 1
ATOM 832 O O . ASN A 1 101 ? 13.292 -10.208 4.881 1.00 79.38 101 ASN A O 1
ATOM 836 N N . GLY A 1 102 ? 12.604 -9.346 2.943 1.00 81.00 102 GLY A N 1
ATOM 837 C CA . GLY A 1 102 ? 11.187 -9.405 3.303 1.00 81.00 102 GLY A CA 1
ATOM 838 C C . GLY A 1 102 ? 10.720 -8.279 4.230 1.00 81.00 102 GLY A C 1
ATOM 839 O O . GLY A 1 102 ? 9.592 -8.328 4.713 1.00 81.00 102 GLY A O 1
ATOM 840 N N . GLU A 1 103 ? 11.550 -7.267 4.472 1.00 83.88 103 GLU A N 1
ATOM 841 C CA . GLU A 1 103 ? 11.221 -6.138 5.334 1.00 83.88 103 GLU A CA 1
ATOM 842 C C . GLU A 1 103 ? 10.669 -4.967 4.525 1.00 83.88 103 GLU A C 1
ATOM 844 O O . GLU A 1 103 ? 11.212 -4.572 3.498 1.00 83.88 103 GLU A O 1
ATOM 849 N N . TYR A 1 104 ? 9.585 -4.357 5.000 1.00 84.06 104 TYR A N 1
ATOM 850 C CA . TYR A 1 104 ? 9.011 -3.189 4.332 1.00 84.06 104 TYR A CA 1
ATOM 851 C C . TYR A 1 104 ? 9.964 -1.977 4.349 1.00 84.06 104 TYR A C 1
ATOM 853 O O . TYR A 1 104 ? 10.037 -1.225 3.378 1.00 84.06 104 TYR A O 1
ATOM 861 N N . GLN A 1 105 ? 10.726 -1.802 5.433 1.00 79.12 105 GLN A N 1
ATOM 862 C CA . GLN A 1 105 ? 11.600 -0.639 5.628 1.00 79.12 105 GLN A CA 1
ATOM 863 C C . GLN A 1 105 ? 12.767 -0.595 4.633 1.00 79.12 105 GLN A C 1
ATOM 865 O O . GLN A 1 105 ? 13.187 0.478 4.214 1.00 79.12 105 GLN A O 1
ATOM 870 N N . THR A 1 106 ? 13.261 -1.745 4.182 1.00 74.38 106 THR A N 1
ATOM 871 C CA . THR A 1 106 ? 14.363 -1.809 3.213 1.00 74.38 106 THR A CA 1
ATOM 872 C C . THR A 1 106 ? 13.923 -1.369 1.814 1.00 74.38 106 THR A C 1
ATOM 874 O O . THR A 1 106 ? 14.691 -0.705 1.117 1.00 74.38 106 THR A O 1
ATOM 877 N N . ILE A 1 107 ? 12.662 -1.619 1.428 1.00 74.12 107 ILE A N 1
ATOM 878 C CA . ILE A 1 107 ? 12.068 -1.067 0.196 1.00 74.12 107 ILE A CA 1
ATOM 879 C C . ILE A 1 107 ? 12.130 0.467 0.224 1.00 74.12 107 ILE A C 1
ATOM 881 O O . ILE A 1 107 ? 12.466 1.098 -0.774 1.00 74.12 107 ILE A O 1
ATOM 885 N N . VAL A 1 108 ? 11.835 1.060 1.384 1.00 66.94 108 VAL A N 1
ATOM 886 C CA . VAL A 1 108 ? 11.784 2.513 1.587 1.00 66.94 108 VAL A CA 1
ATOM 887 C C . VAL A 1 108 ? 13.160 3.163 1.479 1.00 66.94 108 VAL A C 1
ATOM 889 O O . VAL A 1 108 ? 13.283 4.221 0.864 1.00 66.94 108 VAL A O 1
ATOM 892 N N . THR A 1 109 ? 14.183 2.549 2.068 1.00 63.25 109 THR A N 1
ATOM 893 C CA . THR A 1 109 ? 15.534 3.124 2.100 1.00 63.25 109 THR A CA 1
ATOM 894 C C . THR A 1 109 ? 16.215 3.064 0.733 1.00 63.25 109 THR A C 1
ATOM 896 O O . THR A 1 109 ? 16.901 4.007 0.352 1.00 63.25 109 THR A O 1
ATOM 899 N N . THR A 1 110 ? 15.959 2.010 -0.052 1.00 59.38 110 THR A N 1
ATOM 900 C CA . THR A 1 110 ? 16.592 1.828 -1.374 1.00 59.38 110 THR A CA 1
ATOM 901 C C . THR A 1 110 ? 16.168 2.900 -2.395 1.00 59.38 110 THR A C 1
ATOM 903 O O . THR A 1 110 ? 16.872 3.154 -3.368 1.00 59.38 110 THR A O 1
ATOM 906 N N . GLU A 1 111 ? 15.034 3.570 -2.171 1.00 58.81 111 GLU A N 1
ATOM 907 C CA . GLU A 1 111 ? 14.573 4.680 -3.010 1.00 58.81 111 GLU A CA 1
ATOM 908 C C . GLU A 1 111 ? 15.356 5.979 -2.805 1.00 58.81 111 GLU A C 1
ATOM 910 O O . GLU A 1 111 ? 15.629 6.691 -3.772 1.00 58.81 111 GLU A O 1
ATOM 915 N N . GLN A 1 112 ? 15.683 6.313 -1.548 1.00 51.62 112 GLN A N 1
ATOM 916 C CA . GLN A 1 112 ? 16.344 7.579 -1.206 1.00 51.62 112 GLN A CA 1
ATOM 917 C C . GLN A 1 112 ? 17.764 7.654 -1.762 1.00 51.62 112 GLN A C 1
ATOM 919 O O . GLN A 1 112 ? 18.244 8.743 -2.068 1.00 51.62 112 GLN A O 1
ATOM 924 N N . GLU A 1 113 ? 18.419 6.507 -1.925 1.00 53.47 113 GLU A N 1
ATOM 925 C CA . GLU A 1 113 ? 19.792 6.425 -2.424 1.00 53.47 113 GLU A CA 1
ATOM 926 C C . GLU A 1 113 ? 19.890 6.476 -3.957 1.00 53.47 113 GLU A C 1
ATOM 928 O O . GLU A 1 113 ? 20.987 6.452 -4.509 1.00 53.47 113 GLU A O 1
ATOM 933 N N . GLY A 1 114 ? 18.755 6.614 -4.652 1.00 49.34 114 GLY A N 1
ATOM 934 C CA . GLY A 1 114 ? 18.700 6.561 -6.103 1.00 49.34 114 GLY A CA 1
ATOM 935 C C . GLY A 1 114 ? 18.819 5.119 -6.582 1.00 49.34 114 GLY A C 1
ATOM 936 O O . GLY A 1 114 ? 19.865 4.481 -6.492 1.00 49.34 114 GLY A O 1
ATOM 937 N N . TRP A 1 115 ? 17.723 4.593 -7.126 1.00 60.97 115 TRP A N 1
ATOM 938 C CA . TRP A 1 115 ? 17.728 3.281 -7.762 1.00 60.97 115 TRP A CA 1
ATOM 939 C C . TRP A 1 115 ? 18.857 3.190 -8.796 1.00 60.97 115 TRP A C 1
ATOM 941 O O . TRP A 1 115 ? 19.060 4.161 -9.533 1.00 60.97 115 TRP A O 1
ATOM 951 N N . PRO A 1 116 ? 19.534 2.036 -8.946 1.00 46.28 116 PRO A N 1
ATOM 952 C CA . PRO A 1 116 ? 20.422 1.841 -10.075 1.00 46.28 116 PRO A CA 1
ATOM 953 C C . PRO A 1 116 ? 19.571 1.933 -11.344 1.00 46.28 116 PRO A C 1
ATOM 955 O O . PRO A 1 116 ? 18.850 1.004 -11.711 1.00 46.28 116 PRO A O 1
ATOM 958 N N . THR A 1 117 ? 19.611 3.080 -12.018 1.0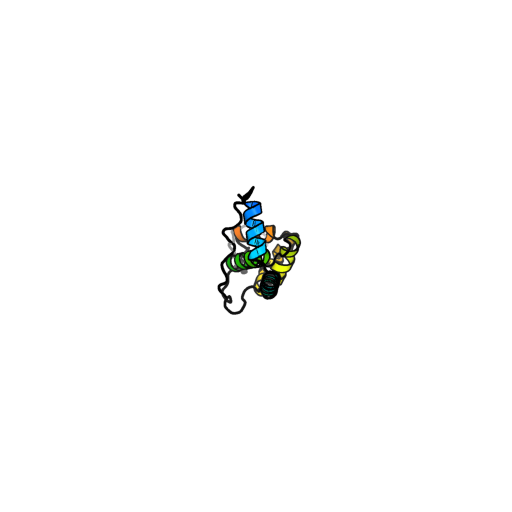0 41.94 117 THR A N 1
ATOM 959 C CA . THR A 1 117 ? 19.179 3.213 -13.402 1.00 41.94 117 THR A CA 1
ATOM 960 C C . THR A 1 117 ? 20.123 2.341 -14.208 1.00 41.94 117 THR A C 1
ATOM 962 O O . THR A 1 117 ? 21.206 2.759 -14.607 1.00 41.94 117 THR A O 1
ATOM 965 N N . THR A 1 118 ? 19.764 1.070 -14.390 1.00 49.31 118 THR A N 1
ATOM 966 C CA . THR A 1 118 ? 20.502 0.194 -15.292 1.00 49.31 118 THR A CA 1
ATOM 967 C C . THR A 1 118 ? 20.325 0.743 -16.701 1.00 49.31 118 THR A C 1
ATOM 969 O O . THR A 1 118 ? 19.312 0.537 -17.360 1.00 49.31 118 THR A O 1
ATOM 972 N N . GLY A 1 119 ? 21.321 1.522 -17.094 1.00 44.50 119 GLY A N 1
ATOM 973 C CA . GLY A 1 119 ? 21.483 2.177 -18.377 1.00 44.50 119 GLY A CA 1
ATOM 974 C C . GLY A 1 119 ? 22.946 2.569 -18.563 1.00 44.50 119 GLY A C 1
ATOM 975 O O . GLY A 1 119 ? 23.230 3.623 -19.114 1.00 44.50 119 GLY A O 1
ATOM 976 N N . GLN A 1 120 ? 23.887 1.741 -18.091 1.00 36.28 120 GLN A N 1
ATOM 977 C CA . GLN A 1 120 ? 25.205 1.692 -18.718 1.00 36.28 120 GLN A CA 1
ATOM 978 C C . GLN A 1 120 ? 25.071 0.735 -19.904 1.00 36.28 120 GLN A C 1
ATOM 980 O O . GLN A 1 120 ? 25.404 -0.447 -19.854 1.00 36.28 120 GLN A O 1
ATOM 985 N N . GLU A 1 121 ? 24.423 1.268 -20.935 1.00 38.41 121 GLU A N 1
ATOM 986 C CA . GLU A 1 121 ? 24.395 0.725 -22.280 1.00 38.41 121 GLU A CA 1
ATOM 987 C C . GLU A 1 121 ? 25.846 0.496 -22.716 1.00 38.41 121 GLU A C 1
ATOM 989 O O . GLU A 1 121 ? 26.710 1.359 -22.528 1.00 38.41 121 GLU A O 1
ATOM 994 N N . GLY A 1 122 ? 26.128 -0.692 -23.250 1.00 47.69 122 GLY A N 1
ATOM 995 C CA . GLY A 1 122 ? 27.418 -1.004 -23.843 1.00 47.69 122 GLY A CA 1
ATOM 996 C C . GLY A 1 122 ? 27.783 0.071 -24.861 1.00 47.69 122 GLY A C 1
ATOM 997 O O . GLY A 1 122 ? 27.111 0.243 -25.873 1.00 47.69 122 GLY A O 1
ATOM 998 N N . GLY A 1 123 ? 28.844 0.815 -24.569 1.00 34.44 123 GLY A N 1
ATOM 999 C CA . GLY A 1 123 ? 29.180 2.017 -25.309 1.00 34.44 123 GLY A CA 1
ATOM 1000 C C . GLY A 1 123 ? 30.671 2.277 -25.301 1.00 34.44 123 GLY A C 1
ATOM 1001 O O . GLY A 1 123 ? 31.147 3.149 -24.587 1.00 34.44 123 GLY A O 1
ATOM 1002 N N . ARG A 1 124 ? 31.364 1.563 -26.196 1.00 42.19 124 ARG A N 1
ATOM 1003 C CA . ARG A 1 124 ? 32.630 1.974 -26.815 1.00 42.19 124 ARG A CA 1
ATOM 1004 C C . ARG A 1 124 ? 33.862 1.885 -25.907 1.00 42.19 124 ARG A C 1
ATOM 1006 O O . ARG A 1 124 ? 34.320 2.872 -25.338 1.00 42.19 124 ARG A O 1
ATOM 1013 N N . SER A 1 125 ? 34.506 0.717 -25.925 1.00 36.53 125 SER A N 1
ATOM 1014 C CA . SER A 1 125 ? 35.970 0.675 -25.854 1.00 36.53 125 SER A CA 1
ATOM 1015 C C . SER A 1 125 ? 36.502 1.525 -27.008 1.00 36.53 125 SER A C 1
ATOM 1017 O O . SER A 1 125 ? 36.579 1.077 -28.148 1.00 36.53 125 SER A O 1
ATOM 1019 N N . HIS A 1 126 ? 36.787 2.794 -26.731 1.00 40.16 126 HIS A N 1
ATOM 1020 C CA . HIS A 1 126 ? 37.710 3.554 -27.548 1.00 40.16 126 HIS A CA 1
ATOM 1021 C C . HIS A 1 126 ? 39.064 2.884 -27.331 1.00 40.16 126 HIS A C 1
ATOM 1023 O O . HIS A 1 126 ? 39.623 2.941 -26.237 1.00 40.16 126 HIS A O 1
ATOM 1029 N N . GLU A 1 127 ? 39.549 2.188 -28.354 1.00 39.97 127 GLU A N 1
ATOM 1030 C CA . GLU A 1 127 ? 40.940 1.775 -28.443 1.00 39.97 127 GLU A CA 1
ATOM 1031 C C . GLU A 1 127 ? 41.801 3.045 -28.427 1.00 39.97 127 GLU A C 1
ATOM 1033 O O . GLU A 1 127 ? 42.077 3.664 -29.450 1.00 39.97 127 GLU A O 1
ATOM 1038 N N . THR A 1 128 ? 42.192 3.490 -27.237 1.00 40.50 128 THR A N 1
ATOM 1039 C CA . THR A 1 128 ? 43.348 4.364 -27.070 1.00 40.50 128 THR A CA 1
ATOM 1040 C C . THR A 1 128 ? 44.552 3.454 -26.929 1.00 40.50 128 THR A C 1
ATOM 1042 O O . THR A 1 128 ? 44.848 2.956 -25.842 1.00 40.50 128 THR A O 1
ATOM 1045 N N . GLY A 1 129 ? 45.222 3.192 -28.049 1.00 40.31 129 GLY A N 1
ATOM 1046 C CA . GLY A 1 129 ? 46.546 2.592 -28.012 1.00 40.31 129 GLY A CA 1
ATOM 1047 C C . GLY A 1 129 ? 47.527 3.478 -27.237 1.00 40.31 129 GLY A C 1
ATOM 1048 O O . GLY A 1 129 ? 47.409 4.706 -27.250 1.00 40.31 129 GLY A O 1
ATOM 1049 N N . PRO A 1 130 ? 48.545 2.871 -26.622 1.00 39.78 130 PRO A N 1
ATOM 1050 C CA . PRO A 1 130 ? 49.849 3.483 -26.499 1.00 39.78 130 PRO A CA 1
ATOM 1051 C C . PRO A 1 130 ? 50.880 2.670 -27.291 1.00 39.78 130 PRO A C 1
ATOM 1053 O O . PRO A 1 130 ? 50.735 1.470 -27.523 1.00 39.78 130 PRO A O 1
ATOM 1056 N N . GLY A 1 131 ? 51.898 3.378 -27.771 1.00 34.09 131 GLY A N 1
ATOM 1057 C CA . GLY A 1 131 ? 52.857 2.885 -28.746 1.00 34.09 131 GLY A CA 1
ATOM 1058 C C . GLY A 1 131 ? 53.758 1.743 -28.273 1.00 34.09 131 GLY A C 1
ATOM 1059 O O . GLY A 1 131 ? 53.842 1.427 -27.091 1.00 34.09 131 GLY A O 1
ATOM 1060 N N . THR A 1 132 ? 54.437 1.170 -29.275 1.00 43.16 132 THR A N 1
ATOM 1061 C CA . THR A 1 132 ? 55.870 0.801 -29.311 1.00 43.16 132 THR A CA 1
ATOM 1062 C C . THR A 1 132 ? 56.472 0.381 -27.960 1.00 43.16 132 THR A C 1
ATOM 1064 O O . THR A 1 132 ? 56.573 1.197 -27.053 1.00 43.16 132 THR A O 1
ATOM 1067 N N . TRP A 1 133 ? 56.935 -0.855 -27.751 1.00 37.94 133 TRP A N 1
ATOM 1068 C CA . TRP A 1 133 ? 58.043 -1.514 -28.457 1.00 37.94 133 TRP A CA 1
ATOM 1069 C C . TRP A 1 133 ? 58.035 -3.037 -28.218 1.00 37.94 133 TRP A C 1
ATOM 1071 O O . TRP A 1 133 ? 57.899 -3.464 -27.073 1.00 37.94 133 TRP A O 1
ATOM 1081 N N . ARG A 1 134 ? 58.323 -3.849 -29.248 1.00 34.94 134 ARG A N 1
ATOM 1082 C CA . ARG A 1 134 ? 59.106 -5.099 -29.124 1.00 34.94 134 ARG A CA 1
ATOM 1083 C C . ARG A 1 134 ? 59.588 -5.550 -30.506 1.00 34.94 134 ARG A C 1
ATOM 1085 O O . ARG A 1 134 ? 58.777 -5.762 -31.398 1.00 34.94 134 ARG A O 1
ATOM 1092 N N . GLY A 1 135 ? 60.905 -5.669 -30.666 1.00 37.28 135 GLY A N 1
ATOM 1093 C CA . GLY A 1 135 ? 61.541 -6.217 -31.863 1.00 37.28 135 GLY A CA 1
ATOM 1094 C C . GLY A 1 135 ? 61.550 -7.747 -31.904 1.00 37.28 135 GLY A C 1
ATOM 1095 O O . GLY A 1 135 ? 61.459 -8.404 -30.868 1.00 37.28 135 GLY A O 1
ATOM 1096 N N . SER A 1 136 ? 61.662 -8.269 -33.123 1.00 37.66 136 SER A N 1
ATOM 1097 C CA . SER A 1 136 ? 62.151 -9.579 -33.612 1.00 37.66 136 SER A CA 1
ATOM 1098 C C . SER A 1 136 ? 61.876 -9.503 -35.124 1.00 37.66 136 SER A C 1
ATOM 1100 O O . SER A 1 136 ? 60.780 -9.094 -35.484 1.00 37.66 136 SER A O 1
ATOM 1102 N N . GLY A 1 137 ? 62.782 -9.694 -36.075 1.00 39.00 137 GLY A N 1
ATOM 1103 C CA . GLY A 1 137 ? 63.884 -10.636 -36.208 1.00 39.00 137 GLY A CA 1
ATOM 1104 C C . GLY A 1 137 ? 63.704 -11.261 -37.603 1.00 39.00 137 GLY A C 1
ATOM 1105 O O . GLY A 1 137 ? 62.569 -11.585 -37.942 1.00 39.00 137 GLY A O 1
ATOM 1106 N N . GLU A 1 138 ? 64.815 -11.394 -38.338 1.00 37.28 138 GLU A N 1
ATOM 1107 C CA . GLU A 1 138 ? 64.987 -11.874 -39.733 1.00 37.28 138 GLU A CA 1
ATOM 1108 C C . GLU A 1 138 ? 64.905 -10.826 -40.856 1.00 37.28 138 GLU A C 1
ATOM 1110 O O . GLU A 1 138 ? 63.833 -10.229 -41.096 1.00 37.28 138 GLU A O 1
#

Secondary structure (DSSP, 8-state):
-------SS-----SSHHHHHHHHHHHH--HHHHHHHHHHHHH--TT-TT-TT--HHHHHHHHHHHHHHTT--HHHHHHHHHHHS-HHHHHHHTTTGGGSTT-HHHHHHHHHT-------------------------

Sequence (138 aa):
MTLEPQYLFATHGFRSAEEMMDLLGSYYLTGNETEQARNLFDDLQMGEKGHASETFPEFKARFQSAAITGQVSESEWFRYMWNKLTPQFRSRVAIIKNQWNGEYQTIVTTEQEGWPTTGQEGGRSHETGPGTWRGSGE

Organism: Pseudogymnoascus destructans (strain ATCC MYA-4855 / 20631-21) (NCBI:txid658429)